Protein AF-A0A3D3WZ05-F1 (afdb_monomer)

Secondary structure (DSSP, 8-state):
---EEEEEEEEEEEEETTEEEEEEEEEEEEEEEEE-TTS-EEEEEEEEEEEEEEEEEEEETTTEEEEEEEEEEEEE-SSS-EEEEEEEEEEEEEEETTTEEEEEEE-STT--EEEETTS-EE-

Radius of gyration: 19.51 Å; Cα contacts (8 Å, |Δi|>4): 290; chains: 1; bounding box: 52×24×51 Å

pLDDT: mean 90.1, std 7.77, range [54.97, 98.25]

Solvent-accessible surface area (backbone atoms only — not comparable to full-atom values): 6531 Å² total; per-residue (Å²): 140,74,76,45,75,47,77,50,73,54,73,51,73,51,75,57,96,80,28,40,38,35,44,33,40,40,36,43,34,45,33,42,72,39,65,48,98,86,70,47,78,56,61,78,37,43,34,36,39,36,35,43,36,42,34,43,30,36,68,48,76,96,50,31,38,38,34,39,36,44,33,41,40,39,36,35,57,48,80,88,48,44,30,40,28,47,33,31,33,43,35,40,37,36,54,62,72,96,86,42,72,52,74,49,72,48,72,36,64,89,43,42,47,34,39,32,78,89,69,51,70,50,110

Mean predicted aligned error: 6.33 Å

Structure (mmCIF, N/CA/C/O backbone):
data_AF-A0A3D3WZ05-F1
#
_entry.id   AF-A0A3D3WZ05-F1
#
loop_
_atom_site.group_PDB
_atom_site.id
_atom_site.type_symbol
_atom_site.label_atom_id
_atom_site.label_alt_id
_atom_site.label_comp_id
_atom_site.label_asym_id
_atom_site.label_entity_id
_atom_site.label_seq_id
_atom_site.pdbx_PDB_ins_code
_atom_site.Cartn_x
_atom_site.Cartn_y
_atom_site.Cartn_z
_atom_site.occupancy
_atom_site.B_iso_or_equiv
_atom_site.auth_seq_id
_atom_site.auth_comp_id
_atom_site.auth_asym_id
_atom_site.auth_atom_id
_atom_site.pdbx_PDB_model_num
ATOM 1 N N . PHE A 1 1 ? 29.863 1.068 -6.914 1.00 54.97 1 PHE A N 1
ATOM 2 C CA . PHE A 1 1 ? 28.507 0.761 -7.405 1.00 54.97 1 PHE A CA 1
ATOM 3 C C . PHE A 1 1 ? 27.610 0.520 -6.207 1.00 54.97 1 PHE A C 1
ATOM 5 O O . PHE A 1 1 ? 28.054 -0.146 -5.279 1.00 54.97 1 PHE A O 1
ATOM 12 N N . GLY A 1 2 ? 26.417 1.107 -6.181 1.00 59.22 2 GLY A N 1
ATOM 13 C CA . GLY A 1 2 ? 25.464 0.928 -5.090 1.00 59.22 2 GLY A CA 1
ATOM 14 C C . GLY A 1 2 ? 24.052 1.042 -5.636 1.00 59.22 2 GLY A C 1
ATOM 15 O O . GLY A 1 2 ? 23.751 2.009 -6.327 1.00 59.22 2 GLY A O 1
ATOM 16 N N . LEU A 1 3 ? 23.230 0.035 -5.356 1.00 76.44 3 LEU A N 1
ATOM 17 C CA . LEU A 1 3 ? 21.805 0.066 -5.645 1.00 76.44 3 LEU A CA 1
ATOM 18 C C . LEU A 1 3 ? 21.168 1.155 -4.774 1.00 76.44 3 LEU A C 1
ATOM 20 O O . LEU A 1 3 ? 21.278 1.111 -3.547 1.00 76.44 3 LEU A O 1
ATOM 24 N N . GL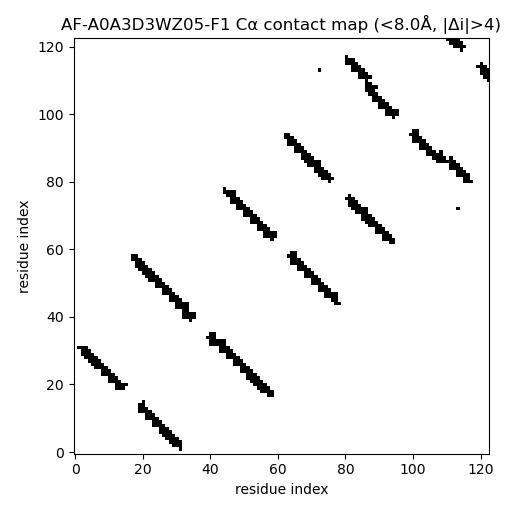Y A 1 4 ? 20.534 2.144 -5.397 1.00 85.56 4 GLY A N 1
ATOM 25 C CA . GLY A 1 4 ? 19.791 3.176 -4.690 1.00 85.56 4 GLY A CA 1
ATOM 26 C C . GLY A 1 4 ? 18.401 2.662 -4.355 1.00 85.56 4 GLY A C 1
ATOM 27 O O . GLY A 1 4 ? 17.521 2.727 -5.202 1.00 85.56 4 GLY A O 1
ATOM 28 N N . VAL A 1 5 ? 18.193 2.152 -3.141 1.00 90.94 5 VAL A N 1
ATOM 29 C CA . VAL A 1 5 ? 16.858 1.756 -2.664 1.00 90.94 5 VAL A CA 1
ATOM 30 C C . VAL A 1 5 ? 16.314 2.852 -1.758 1.00 90.94 5 VAL A C 1
ATOM 32 O O . VAL A 1 5 ? 16.955 3.230 -0.777 1.00 90.94 5 VAL A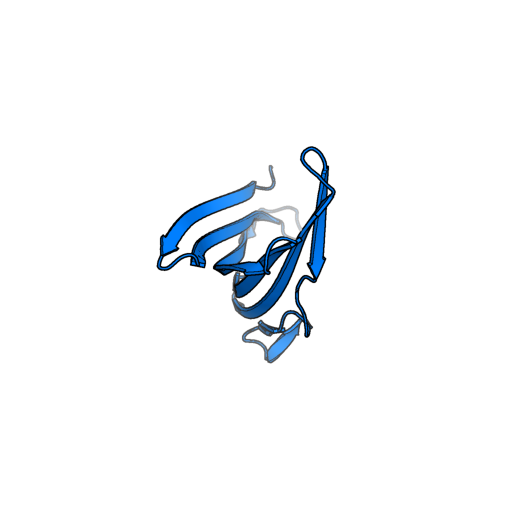 O 1
ATOM 35 N N . THR A 1 6 ? 15.135 3.371 -2.086 1.00 93.81 6 THR A N 1
ATOM 36 C CA . THR A 1 6 ? 14.457 4.408 -1.303 1.00 93.81 6 THR A CA 1
ATOM 37 C C . THR A 1 6 ? 13.029 3.997 -0.990 1.00 93.81 6 THR A C 1
ATOM 39 O O . THR A 1 6 ? 12.338 3.425 -1.830 1.00 93.81 6 THR A O 1
ATOM 42 N N . HIS A 1 7 ? 12.592 4.318 0.225 1.00 95.75 7 HIS A N 1
ATOM 43 C CA . HIS A 1 7 ? 11.208 4.203 0.664 1.00 95.75 7 HIS A CA 1
ATOM 44 C C . HIS A 1 7 ? 10.805 5.515 1.329 1.00 95.75 7 HIS A C 1
ATOM 46 O O . HIS A 1 7 ? 11.568 6.080 2.116 1.00 95.75 7 HIS A O 1
ATOM 52 N N . GLN A 1 8 ? 9.658 6.048 0.936 1.00 96.44 8 GLN A N 1
ATOM 53 C CA . GLN A 1 8 ? 9.153 7.340 1.373 1.00 96.44 8 GLN A CA 1
ATOM 54 C C . GLN A 1 8 ? 7.661 7.212 1.620 1.00 96.44 8 GLN A C 1
ATOM 56 O O . GLN A 1 8 ? 6.951 6.586 0.840 1.00 96.44 8 GLN A O 1
ATOM 61 N N . PHE A 1 9 ? 7.173 7.844 2.677 1.00 97.06 9 PHE A N 1
ATOM 62 C CA . PHE A 1 9 ? 5.746 7.919 2.932 1.00 97.06 9 PHE A CA 1
ATOM 63 C C . PHE A 1 9 ? 5.397 9.243 3.598 1.00 97.06 9 PHE A C 1
ATOM 65 O O . PHE A 1 9 ? 6.196 9.837 4.326 1.00 97.06 9 PHE A O 1
ATOM 72 N N . VAL A 1 10 ? 4.179 9.702 3.353 1.00 98.25 10 VAL A N 1
ATOM 73 C CA . VAL A 1 10 ? 3.560 10.804 4.079 1.00 98.25 10 VAL A CA 1
ATOM 74 C C . VAL A 1 10 ? 2.086 10.489 4.245 1.00 98.25 10 VAL A C 1
ATOM 76 O O . VAL A 1 10 ? 1.437 9.988 3.331 1.00 98.25 10 VAL A O 1
ATOM 79 N N . GLY A 1 11 ? 1.547 10.775 5.420 1.00 97.31 11 GLY A N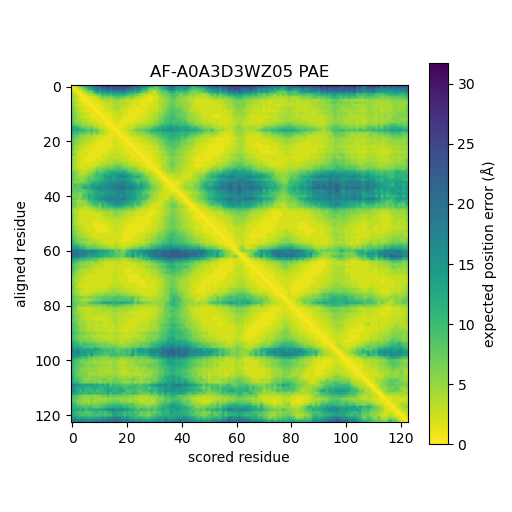 1
ATOM 80 C CA . GLY A 1 11 ? 0.143 10.551 5.711 1.00 97.31 11 GLY A CA 1
ATOM 81 C C . GLY A 1 11 ? -0.397 11.632 6.621 1.00 97.31 11 GLY A C 1
ATOM 82 O O . GLY A 1 11 ? 0.317 12.162 7.473 1.00 97.31 11 GLY A O 1
ATOM 83 N N . ALA A 1 12 ? -1.669 11.945 6.432 1.00 97.94 12 ALA A N 1
ATOM 84 C CA . ALA A 1 12 ? -2.426 12.794 7.324 1.00 97.94 12 ALA A CA 1
ATOM 85 C C . ALA A 1 12 ? -3.759 12.121 7.636 1.00 97.94 12 ALA A C 1
ATOM 87 O O . ALA A 1 12 ? -4.417 11.556 6.761 1.00 97.94 12 ALA A O 1
ATOM 88 N N . THR A 1 13 ? -4.164 12.209 8.895 1.00 97.00 13 THR A N 1
ATOM 89 C CA . THR A 1 13 ? -5.447 11.698 9.363 1.00 97.00 13 THR A CA 1
ATOM 90 C C . THR A 1 13 ? -6.175 12.783 10.129 1.00 97.00 13 THR A C 1
ATOM 92 O O . THR A 1 13 ? -5.561 13.548 10.874 1.00 97.00 13 THR A O 1
ATOM 95 N N . THR A 1 14 ? -7.489 12.825 9.984 1.00 97.00 14 THR A N 1
ATOM 96 C CA . THR A 1 14 ? -8.371 13.679 10.772 1.00 97.00 14 THR A CA 1
ATOM 97 C C . THR A 1 14 ? -9.618 12.900 11.167 1.00 97.00 14 THR A C 1
ATOM 99 O O . THR A 1 14 ? -9.860 11.794 10.684 1.00 97.00 14 THR A O 1
ATOM 102 N N . MET A 1 15 ? -10.420 13.475 12.051 1.00 95.69 15 MET A N 1
ATOM 103 C CA . MET A 1 15 ? -11.729 12.947 12.395 1.00 95.69 15 MET A CA 1
ATOM 104 C C . MET A 1 15 ? -12.796 13.956 11.982 1.00 95.69 15 MET A C 1
ATOM 106 O O . MET A 1 15 ? -12.717 15.135 12.327 1.00 95.69 15 MET A O 1
ATOM 110 N N . PHE A 1 16 ? -13.810 13.485 11.262 1.00 93.06 16 PHE A N 1
ATOM 111 C CA . PHE A 1 16 ? -14.980 14.278 10.906 1.00 93.06 16 PHE A CA 1
ATOM 112 C C . PHE A 1 16 ? -16.245 13.457 11.142 1.00 93.06 16 PHE A C 1
ATOM 114 O O . PHE A 1 16 ? -16.341 12.324 10.685 1.00 93.06 16 PHE A O 1
ATOM 121 N N . ALA A 1 17 ? -17.212 14.022 11.868 1.00 91.19 17 ALA A N 1
ATOM 122 C CA . ALA A 1 17 ? -18.478 13.355 12.191 1.00 91.19 17 ALA A CA 1
ATOM 123 C C . ALA A 1 17 ? -18.306 11.933 12.784 1.00 91.19 17 ALA A C 1
ATOM 125 O O . ALA A 1 17 ? -19.014 11.008 12.399 1.00 91.19 17 ALA A O 1
ATOM 126 N N . ASN A 1 18 ? -17.354 11.759 13.713 1.00 88.00 18 ASN A N 1
ATOM 127 C CA . ASN A 1 18 ? -16.981 10.468 14.323 1.00 88.00 18 ASN A CA 1
ATOM 128 C C . ASN A 1 18 ? -16.484 9.395 13.334 1.00 88.00 18 ASN A C 1
ATOM 130 O O . ASN A 1 18 ? -16.404 8.217 13.682 1.00 88.00 18 ASN A O 1
ATOM 134 N N . LEU A 1 19 ? -16.116 9.797 12.119 1.00 93.75 19 LEU A N 1
ATOM 135 C CA . LEU A 1 19 ? -15.397 8.970 11.162 1.00 93.75 19 LEU A CA 1
ATOM 136 C C . LEU A 1 19 ? -13.936 9.408 11.144 1.00 93.75 19 LEU A C 1
ATOM 138 O O . LEU A 1 19 ? -13.630 10.590 10.969 1.00 93.75 19 LEU A O 1
ATOM 142 N N . GLY A 1 20 ? -13.034 8.453 11.339 1.00 95.88 20 GLY A N 1
ATOM 143 C CA . GLY A 1 20 ? -11.627 8.632 11.018 1.00 95.88 20 GLY A CA 1
ATOM 144 C C . GLY A 1 20 ? -11.474 8.682 9.504 1.00 95.88 20 GLY A C 1
ATOM 145 O O . GLY A 1 20 ? -11.998 7.823 8.799 1.00 95.88 20 GLY A O 1
ATOM 146 N N . ILE A 1 21 ? -10.784 9.697 9.003 1.00 97.00 21 ILE A N 1
ATOM 147 C CA . ILE A 1 21 ? -10.497 9.876 7.583 1.00 97.00 21 ILE A CA 1
ATOM 148 C C . ILE A 1 21 ? -8.987 10.026 7.447 1.00 97.00 21 ILE A C 1
ATOM 150 O O . ILE A 1 21 ? -8.368 10.799 8.181 1.00 97.00 21 ILE A O 1
ATOM 154 N N . GLY A 1 22 ? -8.397 9.292 6.514 1.00 97.31 22 GLY A N 1
ATOM 155 C CA . GLY A 1 22 ? -6.973 9.334 6.223 1.00 97.31 22 GLY A CA 1
ATOM 156 C C . GLY A 1 22 ? -6.709 9.505 4.737 1.00 97.31 22 GLY A C 1
ATOM 157 O O . GLY A 1 22 ? -7.468 9.022 3.897 1.00 97.31 22 GLY A O 1
ATOM 158 N N . LEU A 1 23 ? -5.614 10.188 4.434 1.00 97.94 23 LEU A N 1
ATOM 159 C CA . LEU A 1 23 ? -4.999 10.183 3.119 1.00 97.94 23 LEU A CA 1
ATOM 160 C C . LEU A 1 23 ? -3.497 9.998 3.309 1.00 97.94 23 LEU A C 1
ATOM 162 O O . LEU A 1 23 ? -2.873 10.731 4.082 1.00 97.94 23 LEU A O 1
ATOM 166 N N . SER A 1 24 ? -2.916 9.045 2.597 1.00 98.00 24 SER A N 1
ATOM 167 C CA . SER A 1 24 ? -1.473 8.861 2.561 1.00 98.00 24 SER A CA 1
ATOM 168 C C . SER A 1 24 ? -0.963 8.633 1.152 1.00 98.00 24 SER A C 1
ATOM 170 O O . SER A 1 24 ? -1.695 8.252 0.240 1.00 98.00 24 SER A O 1
ATOM 172 N N . TRP A 1 25 ? 0.322 8.894 0.995 1.00 98.06 25 TRP A N 1
ATOM 173 C CA . TRP A 1 25 ? 1.106 8.552 -0.169 1.00 98.06 25 TRP A CA 1
ATOM 174 C C . TRP A 1 25 ? 2.321 7.765 0.295 1.00 98.06 25 TRP A C 1
ATOM 176 O O . TRP A 1 25 ? 2.984 8.148 1.261 1.00 98.06 25 TRP A O 1
ATOM 186 N N . GLU A 1 26 ? 2.605 6.676 -0.395 1.00 97.56 26 GLU A N 1
ATOM 187 C CA . GLU A 1 26 ? 3.774 5.839 -0.176 1.00 97.56 26 GLU A CA 1
ATOM 188 C C . GLU A 1 26 ? 4.482 5.628 -1.507 1.00 97.56 26 GLU A C 1
ATOM 190 O O . GLU 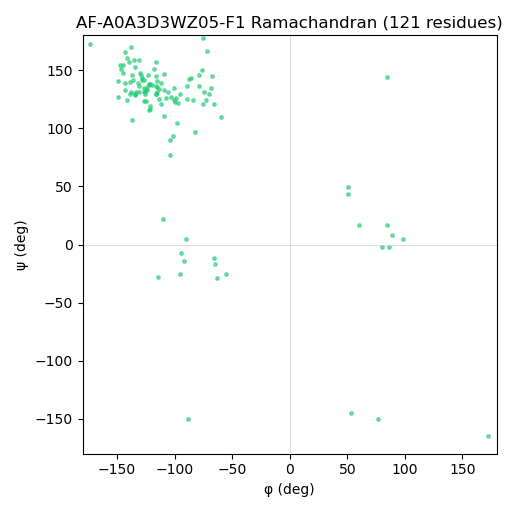A 1 26 ? 3.838 5.556 -2.553 1.00 97.56 26 GLU A O 1
ATOM 195 N N . ARG A 1 27 ? 5.808 5.543 -1.466 1.00 96.31 27 ARG A N 1
ATOM 196 C CA . ARG A 1 27 ? 6.651 5.301 -2.625 1.00 96.31 27 ARG A CA 1
ATOM 197 C C . ARG A 1 27 ? 7.834 4.417 -2.267 1.00 96.31 27 ARG A C 1
ATOM 199 O O . ARG A 1 27 ? 8.574 4.716 -1.330 1.00 96.31 27 ARG A O 1
ATOM 206 N N . ALA A 1 28 ? 8.072 3.412 -3.094 1.00 96.19 28 ALA A N 1
ATOM 207 C CA . ALA A 1 28 ? 9.297 2.634 -3.137 1.00 96.19 28 ALA A CA 1
ATOM 208 C C . ALA A 1 28 ? 9.995 2.866 -4.482 1.00 96.19 28 ALA A C 1
ATOM 210 O O . ALA A 1 28 ? 9.355 2.980 -5.524 1.00 96.19 28 ALA A O 1
ATOM 211 N N . SER A 1 29 ? 11.320 2.968 -4.485 1.00 94.19 29 SER A N 1
ATOM 212 C CA . SER A 1 29 ? 12.066 3.110 -5.733 1.00 94.19 29 SER A CA 1
ATOM 213 C C . SER A 1 29 ? 13.440 2.485 -5.648 1.00 94.19 29 SER A C 1
ATOM 215 O O . SER A 1 29 ? 14.128 2.599 -4.629 1.00 94.19 29 SER A O 1
ATOM 217 N N . VAL A 1 30 ? 13.822 1.844 -6.746 1.00 92.12 30 VAL A N 1
ATOM 218 C CA . VAL A 1 30 ? 15.105 1.185 -6.935 1.00 92.12 30 VAL A CA 1
ATOM 219 C C . VAL A 1 30 ? 15.779 1.814 -8.145 1.00 92.12 30 VAL A C 1
ATOM 221 O O . VAL A 1 30 ? 15.252 1.761 -9.250 1.00 92.12 30 VAL A O 1
ATOM 224 N N . SER A 1 31 ? 16.948 2.407 -7.932 1.00 90.38 31 SER A N 1
ATOM 225 C CA . SER A 1 31 ? 17.779 2.989 -8.980 1.00 90.38 31 SER A CA 1
ATOM 226 C C . SER A 1 31 ? 19.081 2.209 -9.115 1.00 90.38 31 SER A C 1
ATOM 228 O O . SER A 1 31 ? 19.731 1.884 -8.115 1.00 90.38 31 SER A O 1
ATOM 230 N N . SER A 1 32 ? 19.461 1.902 -10.350 1.00 86.44 32 SER A N 1
ATOM 231 C CA . SER A 1 32 ? 20.713 1.228 -10.684 1.00 86.44 32 SER A CA 1
ATOM 232 C C . SER A 1 32 ? 21.297 1.786 -11.978 1.00 86.44 32 SER A C 1
ATOM 234 O O . SER A 1 32 ? 20.617 2.451 -12.753 1.00 86.44 32 SER A O 1
ATOM 236 N N . GLN A 1 33 ? 22.566 1.472 -12.219 1.00 84.50 33 GLN A N 1
ATOM 237 C CA . GLN A 1 33 ? 23.164 1.595 -13.540 1.00 84.50 33 GLN A CA 1
ATOM 238 C C . GLN A 1 33 ? 22.953 0.287 -14.300 1.00 84.50 33 GLN A C 1
ATOM 240 O O . GLN A 1 33 ? 23.163 -0.790 -13.728 1.00 84.50 33 GLN A O 1
ATOM 245 N N . GLU A 1 34 ? 22.575 0.375 -15.568 1.00 77.88 34 GLU A N 1
ATOM 246 C CA . GLU A 1 34 ? 22.662 -0.758 -16.481 1.00 77.88 34 GLU A CA 1
ATOM 247 C C . GLU A 1 34 ? 24.133 -1.102 -16.742 1.00 77.88 34 GLU A C 1
ATOM 249 O O . GLU A 1 34 ? 25.003 -0.228 -16.769 1.00 77.88 34 GLU A O 1
ATOM 254 N N . VAL A 1 35 ? 24.427 -2.389 -16.906 1.00 81.25 35 VAL A N 1
ATOM 255 C CA . VAL A 1 35 ? 25.764 -2.872 -17.265 1.00 81.25 35 VAL A CA 1
ATOM 256 C C . VAL A 1 35 ? 25.607 -3.745 -18.495 1.00 81.25 35 VAL A C 1
ATOM 258 O O . VAL A 1 35 ? 24.810 -4.687 -18.486 1.00 81.25 35 VAL A O 1
ATOM 261 N N . ASP A 1 36 ? 26.329 -3.407 -19.558 1.00 80.69 36 ASP A N 1
ATOM 262 C CA . ASP A 1 36 ? 26.269 -4.154 -20.807 1.00 80.69 36 ASP A CA 1
ATOM 263 C C . ASP A 1 36 ? 27.038 -5.490 -20.717 1.00 80.69 36 ASP A C 1
ATOM 265 O O . ASP A 1 36 ? 27.659 -5.831 -19.706 1.00 80.69 36 ASP A O 1
ATOM 269 N N . ALA A 1 37 ? 27.011 -6.275 -21.797 1.00 82.69 37 ALA A N 1
ATOM 270 C CA . ALA A 1 37 ? 27.687 -7.572 -21.847 1.00 82.69 37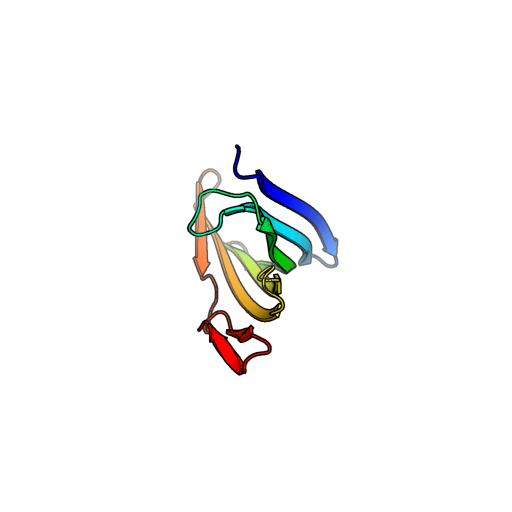 ALA A CA 1
ATOM 271 C C . ALA A 1 37 ? 29.227 -7.488 -21.746 1.00 82.69 37 ALA A C 1
ATOM 273 O O . ALA A 1 37 ? 29.871 -8.502 -21.471 1.00 82.69 37 ALA A O 1
ATOM 274 N N . ASN A 1 38 ? 29.815 -6.309 -21.969 1.00 88.94 38 ASN A N 1
ATOM 275 C CA . ASN A 1 38 ? 31.253 -6.058 -21.889 1.00 88.94 38 ASN A CA 1
ATOM 276 C C . ASN A 1 38 ? 31.676 -5.518 -20.511 1.00 88.94 38 ASN A C 1
ATOM 278 O O . ASN A 1 38 ? 32.873 -5.434 -20.231 1.00 88.94 38 ASN A O 1
ATOM 282 N N . GLY A 1 39 ? 30.714 -5.205 -19.636 1.00 83.56 39 GLY A N 1
ATOM 283 C CA . GLY A 1 39 ? 30.958 -4.589 -18.334 1.00 83.56 39 GLY A CA 1
ATOM 284 C C . GLY A 1 39 ? 30.984 -3.059 -18.370 1.00 83.56 39 GLY A C 1
ATOM 285 O O . GLY A 1 39 ? 31.332 -2.444 -17.358 1.00 83.56 39 GLY A O 1
ATOM 286 N N . ASP A 1 40 ? 30.621 -2.450 -19.500 1.00 87.75 40 ASP A N 1
ATOM 287 C CA . ASP A 1 40 ? 30.519 -1.004 -19.648 1.00 87.75 40 ASP A CA 1
ATOM 288 C C . ASP A 1 40 ? 29.205 -0.497 -19.038 1.00 87.75 40 ASP A C 1
ATOM 290 O O . ASP A 1 40 ? 28.173 -1.173 -19.040 1.00 87.75 40 ASP A O 1
ATOM 294 N N . LEU A 1 41 ? 29.252 0.710 -18.472 1.00 83.88 41 LEU A N 1
ATOM 295 C CA . LEU A 1 41 ? 28.084 1.337 -17.859 1.00 83.88 41 LEU A CA 1
ATOM 296 C C . LEU A 1 41 ? 27.144 1.857 -18.950 1.00 83.88 41 LEU A C 1
ATOM 298 O O . LEU A 1 41 ? 27.541 2.695 -19.760 1.00 83.88 41 LEU A O 1
ATOM 302 N N . GLY A 1 42 ? 25.909 1.360 -18.936 1.00 79.69 42 GLY A N 1
ATOM 303 C CA . GLY A 1 42 ? 24.810 1.799 -19.790 1.00 79.69 42 GLY A CA 1
ATOM 304 C C . GLY A 1 42 ? 24.025 2.956 -19.175 1.00 79.69 42 GLY A C 1
ATOM 305 O O . GLY A 1 42 ? 24.578 3.756 -18.415 1.00 79.69 42 GLY A O 1
ATOM 306 N N . ASP A 1 43 ? 22.735 3.040 -19.488 1.00 80.81 43 ASP A N 1
ATOM 307 C CA . ASP A 1 43 ? 21.850 4.083 -18.972 1.00 80.81 43 ASP A CA 1
ATOM 308 C C . ASP A 1 43 ? 21.516 3.886 -17.481 1.00 80.81 43 ASP A C 1
ATOM 310 O O . ASP A 1 43 ? 21.794 2.852 -16.860 1.00 80.81 43 ASP A O 1
ATOM 314 N N . VAL A 1 44 ? 20.956 4.931 -16.866 1.00 82.00 44 VAL A N 1
ATOM 315 C CA . VAL A 1 44 ? 20.426 4.850 -15.501 1.00 82.00 44 VAL A CA 1
ATOM 316 C C . VAL A 1 44 ? 19.013 4.297 -15.572 1.00 82.00 44 VAL A C 1
ATOM 318 O O . VAL A 1 44 ? 18.132 4.894 -16.186 1.00 82.00 44 VAL A O 1
ATOM 321 N N . PHE A 1 45 ? 18.786 3.211 -14.851 1.00 86.19 45 PHE A N 1
ATOM 322 C CA . PHE A 1 45 ? 17.479 2.610 -14.685 1.00 86.19 45 PHE A CA 1
ATOM 323 C C . PHE A 1 45 ? 16.883 3.000 -13.327 1.00 86.19 45 PHE A C 1
ATOM 325 O O . PHE A 1 45 ? 17.572 2.953 -12.304 1.00 86.19 45 PHE A O 1
ATOM 332 N N . THR A 1 46 ? 15.602 3.382 -13.289 1.00 90.69 46 THR A N 1
ATOM 333 C CA . THR A 1 46 ? 14.887 3.658 -12.032 1.00 90.69 46 THR A CA 1
ATOM 334 C C . THR A 1 46 ? 13.489 3.057 -12.051 1.00 90.69 46 THR A C 1
ATOM 336 O O . THR A 1 46 ? 12.591 3.607 -12.676 1.00 90.69 46 THR A O 1
ATOM 339 N N . TRP A 1 47 ? 13.299 1.981 -11.290 1.00 92.19 47 TRP A N 1
ATOM 340 C CA . TRP A 1 47 ? 11.982 1.441 -10.972 1.00 92.19 47 TRP A CA 1
ATOM 341 C C . TRP A 1 47 ? 11.340 2.272 -9.861 1.00 92.19 47 TRP A C 1
ATOM 343 O O . TRP A 1 47 ? 11.996 2.633 -8.870 1.00 92.19 47 TRP A O 1
ATOM 353 N N . ASN A 1 48 ? 10.059 2.585 -10.004 1.00 95.06 48 ASN A N 1
ATOM 354 C CA . ASN A 1 48 ? 9.310 3.399 -9.060 1.00 95.06 48 ASN A CA 1
ATOM 355 C C . ASN A 1 48 ? 7.896 2.849 -8.897 1.00 95.06 48 ASN A C 1
ATOM 357 O O . ASN A 1 48 ? 7.153 2.748 -9.861 1.00 95.06 48 ASN A O 1
ATOM 361 N N . GLU A 1 49 ? 7.512 2.560 -7.665 1.00 95.50 49 GLU A N 1
ATOM 362 C CA . GLU A 1 49 ? 6.155 2.187 -7.292 1.00 95.50 49 GLU A CA 1
ATOM 363 C C . GLU A 1 49 ? 5.651 3.178 -6.261 1.00 95.50 49 GLU A C 1
ATOM 365 O O . GLU A 1 49 ? 6.368 3.559 -5.334 1.00 95.50 49 GLU A O 1
ATOM 370 N N . SER A 1 50 ? 4.403 3.593 -6.398 1.00 96.94 50 SER A N 1
ATOM 371 C CA . SER A 1 50 ? 3.758 4.439 -5.413 1.00 96.94 50 SER A CA 1
ATOM 372 C C . SER A 1 50 ? 2.282 4.119 -5.27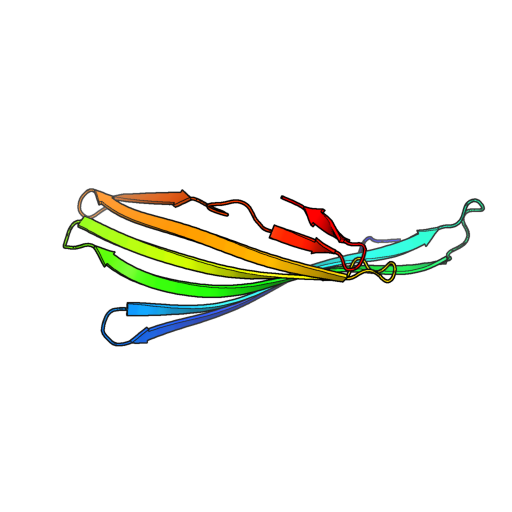3 1.00 96.94 50 SER A C 1
ATOM 374 O O . SER A 1 50 ? 1.646 3.610 -6.193 1.00 96.94 50 SER A O 1
ATOM 376 N N . ALA A 1 51 ? 1.738 4.429 -4.105 1.00 96.88 51 ALA A N 1
ATOM 377 C CA . ALA A 1 51 ? 0.329 4.278 -3.815 1.00 96.88 51 ALA A CA 1
ATOM 378 C C . ALA A 1 51 ? -0.216 5.556 -3.184 1.00 96.88 51 ALA A C 1
ATOM 380 O O . ALA A 1 51 ? 0.402 6.127 -2.286 1.00 96.88 51 ALA A O 1
ATOM 381 N N . ILE A 1 52 ? -1.395 5.983 -3.630 1.00 97.69 52 ILE A N 1
ATOM 382 C CA . ILE A 1 52 ? -2.233 6.933 -2.896 1.00 97.69 52 ILE A CA 1
ATOM 383 C C . ILE A 1 52 ? -3.291 6.117 -2.166 1.00 97.69 52 ILE A C 1
ATOM 385 O O . ILE A 1 52 ? -3.994 5.318 -2.781 1.00 97.69 52 ILE A O 1
ATOM 389 N N . ILE A 1 53 ? -3.407 6.307 -0.858 1.00 98.06 53 ILE A N 1
ATOM 390 C CA . ILE A 1 53 ? -4.247 5.485 0.009 1.00 98.06 53 ILE A CA 1
ATOM 391 C C . ILE A 1 53 ? -5.244 6.393 0.714 1.00 98.06 53 ILE A C 1
ATOM 393 O O . ILE A 1 53 ? -4.865 7.267 1.493 1.00 98.06 53 ILE A O 1
ATOM 397 N N . GLY A 1 54 ? -6.525 6.192 0.425 1.00 97.69 54 GLY A N 1
ATOM 398 C CA . GLY A 1 54 ? -7.626 6.790 1.165 1.00 97.69 54 GLY A CA 1
ATOM 399 C C . GLY A 1 54 ? -8.123 5.822 2.229 1.00 97.69 54 GLY A C 1
ATOM 400 O O . GLY A 1 54 ? -8.426 4.672 1.918 1.00 97.69 54 GLY A O 1
ATOM 401 N N . THR A 1 55 ? -8.251 6.291 3.465 1.00 97.44 55 THR A N 1
ATOM 402 C CA . THR A 1 55 ? -8.696 5.478 4.601 1.00 97.44 55 THR A CA 1
ATOM 403 C C . THR A 1 55 ? -9.965 6.055 5.204 1.00 97.44 55 THR A C 1
ATOM 405 O O . THR A 1 55 ? -10.067 7.263 5.427 1.00 97.44 55 THR A O 1
ATOM 408 N N . LEU A 1 56 ? -10.910 5.179 5.531 1.00 96.94 56 LEU A N 1
ATOM 409 C CA . LEU A 1 56 ? -12.049 5.486 6.388 1.00 96.94 56 LEU A CA 1
ATOM 410 C C . LEU A 1 56 ? -12.050 4.530 7.574 1.00 96.94 56 LEU A C 1
ATOM 412 O O . LEU A 1 56 ? -11.818 3.338 7.405 1.00 96.94 56 LEU A O 1
ATOM 416 N N . ALA A 1 57 ? -12.337 5.040 8.764 1.00 95.81 57 ALA A N 1
ATOM 417 C CA . ALA A 1 57 ? -12.465 4.248 9.976 1.00 95.81 57 ALA A CA 1
ATOM 418 C C . ALA A 1 57 ? -13.669 4.703 10.800 1.00 95.81 57 ALA A C 1
ATOM 420 O O . ALA A 1 57 ? -14.011 5.885 10.839 1.00 95.81 57 ALA A O 1
ATOM 421 N N . THR A 1 58 ? -14.319 3.766 11.475 1.00 94.50 58 THR A N 1
ATOM 422 C CA . THR A 1 58 ? -15.474 4.034 12.329 1.00 94.50 58 THR A CA 1
ATOM 423 C C . THR A 1 58 ? -15.505 3.077 13.510 1.00 94.50 58 THR A C 1
ATOM 425 O O . THR A 1 58 ? -14.980 1.964 13.443 1.00 94.50 58 THR A O 1
ATOM 428 N N . SER A 1 59 ? -16.142 3.500 14.595 1.00 91.81 59 SER A N 1
ATOM 429 C CA . SER A 1 59 ? -16.424 2.614 15.718 1.00 91.81 59 SER A CA 1
ATOM 430 C C . SER A 1 59 ? -17.553 1.656 15.366 1.00 91.81 59 SER A C 1
ATOM 432 O O . SER A 1 59 ? -18.615 2.064 14.894 1.00 91.81 59 SER A O 1
ATOM 434 N N . VAL A 1 60 ? -17.336 0.371 15.630 1.00 85.94 60 VAL A N 1
ATOM 435 C CA . VAL A 1 60 ? -18.363 -0.663 15.500 1.00 85.94 60 VAL A CA 1
ATOM 436 C C . VAL A 1 60 ? -18.885 -0.971 16.894 1.00 85.94 60 VAL A C 1
ATOM 438 O O . VAL A 1 60 ? -18.335 -1.808 17.614 1.00 85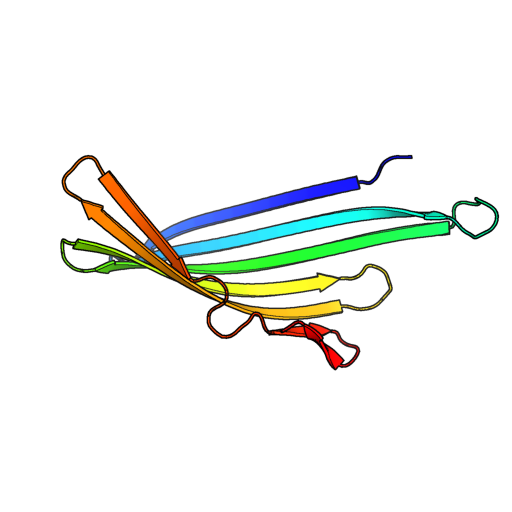.94 60 VAL A O 1
ATOM 441 N N . MET A 1 61 ? -19.963 -0.272 17.258 1.00 83.50 61 MET A N 1
ATOM 442 C CA . MET A 1 61 ? -20.594 -0.370 18.579 1.00 83.50 61 MET A CA 1
ATOM 443 C C . MET A 1 61 ? -19.558 -0.149 19.703 1.00 83.50 61 MET A C 1
ATOM 445 O O . MET A 1 61 ? -18.614 0.621 19.528 1.00 83.50 61 MET A O 1
ATOM 449 N N . ASP A 1 62 ? -19.712 -0.844 20.831 1.00 78.06 62 ASP A N 1
ATOM 450 C CA . ASP A 1 62 ? -18.778 -0.807 21.964 1.00 78.06 62 ASP A CA 1
ATOM 451 C C . ASP A 1 62 ? -17.674 -1.880 21.865 1.00 78.06 62 ASP A C 1
ATOM 453 O O . ASP A 1 62 ? -16.891 -2.069 22.793 1.00 78.06 62 ASP A O 1
ATOM 457 N N . MET A 1 63 ? -17.621 -2.628 20.756 1.00 73.62 63 MET A N 1
ATOM 458 C CA . MET A 1 63 ? -16.760 -3.810 20.625 1.00 73.62 63 MET A CA 1
ATOM 459 C C . MET A 1 63 ? -15.414 -3.512 19.958 1.00 73.62 63 MET A C 1
ATOM 461 O O . MET A 1 63 ? -14.444 -4.244 20.178 1.00 73.62 63 MET A O 1
ATOM 465 N N . GLY A 1 64 ? -15.331 -2.466 19.129 1.00 88.25 64 GLY A N 1
ATOM 466 C CA . GLY A 1 64 ? -14.128 -2.232 18.342 1.00 88.25 64 GLY A CA 1
ATOM 467 C C . GLY A 1 64 ? -14.209 -1.121 17.300 1.00 88.25 64 GLY A C 1
ATOM 468 O O . GLY A 1 64 ? -15.111 -0.285 17.302 1.00 88.25 64 GLY A O 1
ATOM 469 N N . LEU A 1 65 ? -13.238 -1.132 16.391 1.00 93.31 65 LEU A N 1
ATOM 470 C CA . LEU A 1 65 ? -13.092 -0.193 15.282 1.00 93.31 65 LEU A CA 1
ATOM 471 C C . LEU A 1 65 ? -13.014 -0.981 13.976 1.00 93.31 65 LEU A C 1
ATOM 473 O O . LEU A 1 65 ? -12.252 -1.939 13.889 1.00 93.31 65 LEU A O 1
ATOM 477 N N . ALA A 1 66 ? -13.749 -0.563 12.954 1.00 95.12 66 ALA A N 1
ATOM 478 C CA . ALA A 1 66 ? -13.575 -1.061 11.595 1.00 95.12 66 ALA A CA 1
ATOM 479 C C . ALA A 1 66 ? -12.968 0.029 10.720 1.00 95.12 66 ALA A C 1
ATOM 481 O O . ALA A 1 66 ? -13.244 1.215 10.902 1.00 95.12 66 ALA A O 1
ATOM 482 N N . GLY A 1 67 ? -12.158 -0.383 9.756 1.00 95.75 67 GLY A N 1
ATOM 483 C CA . GLY A 1 67 ? -11.561 0.500 8.774 1.00 95.75 67 GLY A CA 1
ATOM 484 C C . GLY A 1 67 ? -11.554 -0.120 7.389 1.00 95.75 67 GLY A C 1
ATOM 485 O O . GLY A 1 67 ? -11.608 -1.339 7.237 1.00 95.75 67 GLY A O 1
ATOM 486 N N . ALA A 1 68 ? -11.491 0.736 6.383 1.00 96.44 68 ALA A N 1
ATOM 487 C CA . ALA A 1 68 ? -11.343 0.356 4.995 1.00 96.44 68 ALA A CA 1
ATOM 488 C C . ALA A 1 68 ? -10.319 1.267 4.325 1.00 96.44 68 ALA A C 1
ATOM 490 O O . ALA A 1 68 ? -10.313 2.477 4.576 1.00 96.44 68 ALA A O 1
ATOM 491 N N . ASN A 1 69 ? -9.503 0.692 3.447 1.00 96.44 69 ASN A N 1
ATOM 492 C CA . ASN A 1 69 ? -8.590 1.449 2.601 1.00 96.44 69 ASN A CA 1
ATOM 493 C C . ASN A 1 69 ? -8.970 1.257 1.139 1.00 96.44 69 ASN A C 1
ATOM 495 O O . ASN A 1 69 ? -9.205 0.134 0.704 1.00 96.44 69 ASN A O 1
ATOM 499 N N . VAL A 1 70 ? -8.962 2.343 0.375 1.00 96.06 70 VAL A N 1
ATOM 500 C CA . VAL A 1 70 ? -8.896 2.304 -1.086 1.00 96.06 70 VAL A CA 1
ATOM 501 C C . VAL A 1 70 ? -7.502 2.758 -1.477 1.00 96.06 70 VAL A C 1
ATOM 503 O O . VAL A 1 70 ? -7.058 3.831 -1.067 1.00 96.06 70 VAL A O 1
ATOM 506 N N . LYS A 1 71 ? -6.814 1.939 -2.262 1.00 96.06 71 LYS A N 1
ATOM 507 C CA . LYS A 1 71 ? -5.441 2.175 -2.703 1.00 96.06 71 LYS A CA 1
ATOM 508 C C . LYS A 1 71 ? -5.447 2.360 -4.209 1.00 96.06 71 LYS A C 1
ATOM 510 O O . LYS A 1 71 ? -6.049 1.554 -4.911 1.00 96.06 71 LYS A O 1
ATOM 515 N N . TYR A 1 72 ? -4.799 3.410 -4.687 1.00 96.44 72 TYR A N 1
ATOM 516 C CA . TYR A 1 72 ? -4.506 3.615 -6.098 1.00 96.44 72 TYR A CA 1
ATOM 517 C C . TYR A 1 72 ? -3.009 3.436 -6.313 1.00 96.44 72 TYR A C 1
ATOM 519 O O . TYR A 1 72 ? -2.218 4.244 -5.824 1.00 96.44 72 TYR A O 1
ATOM 527 N N . TYR A 1 73 ? -2.645 2.358 -6.996 1.00 95.88 73 TYR A N 1
ATOM 528 C CA . TYR A 1 73 ? -1.279 1.979 -7.316 1.00 95.88 73 TYR A CA 1
ATOM 529 C C . TYR A 1 73 ? -0.837 2.625 -8.617 1.00 95.88 73 TYR A C 1
ATOM 531 O O . TYR A 1 73 ? -1.611 2.720 -9.566 1.00 95.88 73 TYR A O 1
ATOM 539 N N . MET A 1 74 ? 0.422 3.034 -8.660 1.00 96.19 74 MET A N 1
ATOM 540 C CA . MET A 1 74 ? 1.099 3.534 -9.846 1.00 96.19 74 MET A CA 1
ATOM 541 C C . MET A 1 74 ? 2.503 2.941 -9.863 1.00 96.19 74 MET A C 1
ATOM 543 O O . MET A 1 74 ? 3.214 3.019 -8.859 1.00 96.19 74 MET A O 1
ATOM 547 N N . ALA A 1 75 ? 2.913 2.396 -10.996 1.00 95.31 75 ALA A N 1
ATOM 548 C CA . ALA A 1 75 ? 4.259 1.903 -11.217 1.00 95.31 75 ALA A CA 1
ATOM 549 C C . ALA A 1 75 ? 4.845 2.533 -12.481 1.00 95.31 75 ALA A C 1
ATOM 551 O O . ALA A 1 75 ? 4.162 2.711 -13.486 1.00 95.31 75 ALA A O 1
ATOM 552 N N . ASP A 1 76 ? 6.126 2.853 -12.428 1.00 94.06 76 ASP A N 1
ATOM 553 C CA . ASP A 1 76 ? 6.963 3.150 -13.577 1.00 94.06 76 ASP A CA 1
ATOM 554 C C . ASP A 1 76 ? 8.104 2.146 -13.539 1.00 94.06 76 ASP A C 1
ATOM 556 O O . ASP A 1 76 ? 8.891 2.103 -12.586 1.00 94.06 76 ASP A O 1
ATOM 560 N N . SER A 1 77 ? 8.154 1.305 -14.569 1.00 88.69 77 SER A N 1
ATOM 561 C CA . SER A 1 77 ? 9.181 0.286 -14.661 1.00 88.69 77 SER A CA 1
ATOM 562 C C . SER A 1 77 ? 10.562 0.901 -14.755 1.00 88.69 77 SER A C 1
ATOM 564 O O . SER A 1 77 ? 11.487 0.250 -14.317 1.00 88.69 77 SER A O 1
ATOM 566 N N . GLY A 1 78 ? 10.726 2.107 -15.309 1.00 85.38 78 GLY A N 1
ATOM 567 C CA . GLY A 1 78 ? 12.027 2.662 -15.682 1.00 85.38 78 GLY A CA 1
ATOM 568 C C . GLY A 1 78 ? 12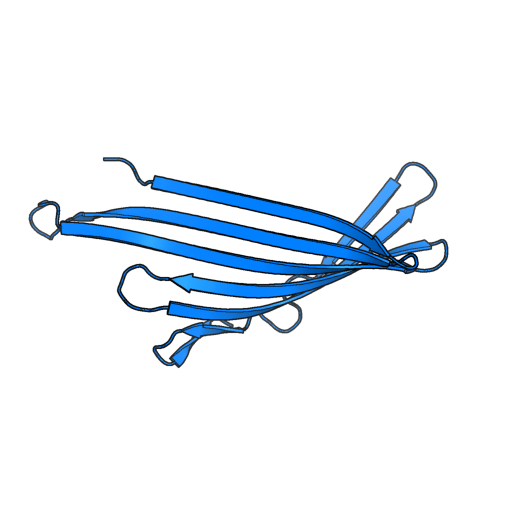.565 2.142 -17.020 1.00 85.38 78 GLY A C 1
ATOM 569 O O . GLY A 1 78 ? 13.617 2.600 -17.452 1.00 85.38 78 GLY A O 1
ATOM 570 N N . LEU A 1 79 ? 11.846 1.224 -17.691 1.00 84.19 79 LEU A N 1
ATOM 571 C CA . LEU A 1 79 ? 12.138 0.714 -19.046 1.00 84.19 79 LEU A CA 1
ATOM 572 C C . LEU A 1 79 ? 11.108 1.194 -20.086 1.00 84.19 79 LEU A C 1
ATOM 574 O O . LEU A 1 79 ? 10.930 0.572 -21.131 1.00 84.19 79 LEU A O 1
ATOM 578 N N . GLY A 1 80 ? 10.406 2.294 -19.798 1.00 84.94 80 GLY A N 1
ATOM 579 C CA . GLY A 1 80 ? 9.434 2.893 -20.718 1.00 84.94 80 GLY A CA 1
ATOM 580 C C . GLY A 1 80 ? 8.031 2.285 -20.667 1.00 84.94 80 GLY A C 1
ATOM 581 O O . GLY A 1 80 ? 7.261 2.505 -21.596 1.00 84.94 80 GLY A O 1
ATOM 582 N N . SER A 1 81 ? 7.705 1.545 -19.606 1.00 89.88 81 SER A N 1
ATOM 583 C CA . SER A 1 81 ? 6.356 1.035 -19.342 1.00 89.88 81 SER A CA 1
ATOM 584 C C . SER A 1 81 ? 5.854 1.507 -17.980 1.00 89.88 81 SER A C 1
ATOM 586 O O . SER A 1 81 ? 6.603 1.455 -16.997 1.00 89.88 81 SER A O 1
ATOM 588 N N . THR A 1 82 ? 4.597 1.941 -17.917 1.00 94.38 82 THR A N 1
ATOM 589 C CA . THR A 1 82 ? 3.919 2.317 -16.667 1.00 94.38 82 THR A CA 1
ATOM 590 C C . THR A 1 82 ? 2.730 1.408 -16.378 1.00 94.38 82 THR A C 1
ATOM 592 O O . THR A 1 82 ? 2.146 0.827 -17.294 1.00 94.38 82 THR A O 1
ATOM 595 N N . ALA A 1 83 ? 2.335 1.329 -15.112 1.00 94.50 83 ALA A N 1
ATOM 596 C CA . ALA A 1 83 ? 1.155 0.606 -14.670 1.00 94.50 83 ALA A CA 1
ATOM 597 C C . ALA A 1 83 ? 0.336 1.424 -13.679 1.00 94.50 83 ALA A C 1
ATOM 599 O O . ALA A 1 83 ? 0.882 2.226 -12.918 1.00 94.50 83 ALA A O 1
ATOM 600 N N . ASP A 1 84 ? -0.961 1.160 -13.634 1.00 95.44 84 ASP A N 1
ATOM 601 C CA . ASP A 1 84 ? -1.836 1.663 -12.586 1.00 95.44 84 ASP A CA 1
ATOM 602 C C . ASP A 1 84 ? -2.865 0.618 -12.166 1.00 95.44 84 ASP A C 1
ATOM 604 O O . ASP A 1 84 ? -3.104 -0.375 -12.860 1.00 95.44 84 ASP A O 1
ATOM 608 N N . GLY A 1 85 ? -3.436 0.804 -10.981 1.00 94.31 85 GLY A N 1
ATOM 609 C CA . GLY A 1 85 ? -4.374 -0.160 -10.444 1.00 94.31 85 GLY A CA 1
ATOM 610 C C . GLY A 1 85 ? -5.051 0.266 -9.162 1.00 94.31 85 GLY A C 1
ATOM 611 O O . GLY A 1 85 ? -4.694 1.266 -8.543 1.00 94.31 85 GLY A O 1
ATOM 612 N N . PHE A 1 86 ? -6.020 -0.537 -8.732 1.00 94.31 86 PHE A N 1
ATOM 613 C CA . PHE A 1 86 ? -6.704 -0.337 -7.460 1.00 94.31 86 PHE A CA 1
ATOM 614 C C . PHE A 1 86 ? -6.592 -1.563 -6.561 1.00 94.31 86 PHE A C 1
ATOM 616 O O . PHE A 1 86 ? -6.625 -2.701 -7.033 1.00 94.31 86 PHE A O 1
ATOM 623 N N . GLY A 1 87 ? -6.514 -1.295 -5.261 1.00 94.00 87 GLY A N 1
ATOM 624 C CA . GLY A 1 87 ? -6.622 -2.276 -4.189 1.00 94.00 87 GLY A CA 1
ATOM 625 C C . GLY A 1 87 ? -7.609 -1.812 -3.128 1.00 94.00 87 GLY A C 1
ATOM 626 O O . GLY A 1 87 ? -7.910 -0.618 -2.998 1.00 94.00 87 GLY A O 1
ATOM 627 N N . PHE A 1 88 ? -8.117 -2.768 -2.364 1.00 95.19 88 PHE A N 1
ATOM 628 C CA . PHE A 1 88 ? -9.073 -2.516 -1.298 1.00 95.19 88 PHE A CA 1
ATOM 629 C C . PHE A 1 88 ? -8.743 -3.364 -0.078 1.00 95.19 88 PHE A C 1
ATOM 631 O O . PHE A 1 88 ? -8.613 -4.580 -0.191 1.00 95.19 88 PHE A O 1
ATOM 638 N N . ASP A 1 89 ? -8.664 -2.732 1.089 1.00 95.56 89 ASP A N 1
ATOM 639 C CA . ASP A 1 89 ? -8.425 -3.428 2.353 1.00 95.56 89 ASP A CA 1
ATOM 640 C C . ASP A 1 89 ? -9.599 -3.247 3.305 1.00 95.56 89 ASP A C 1
ATOM 642 O O . ASP A 1 89 ? -10.248 -2.197 3.314 1.00 95.56 89 ASP A O 1
ATOM 646 N N . LEU A 1 90 ? -9.804 -4.238 4.173 1.00 95.88 90 LEU A N 1
ATOM 647 C CA . LEU A 1 90 ? -10.671 -4.124 5.343 1.00 95.88 90 LEU A CA 1
ATOM 648 C C . LEU A 1 90 ? -9.915 -4.504 6.611 1.00 95.88 90 LEU A C 1
ATOM 650 O O . LEU A 1 90 ? -9.340 -5.587 6.712 1.00 95.88 90 LEU A O 1
ATOM 654 N N . GLY A 1 91 ? -9.997 -3.628 7.604 1.00 95.31 91 GLY A N 1
ATOM 655 C CA . GLY A 1 91 ? -9.435 -3.819 8.929 1.00 95.31 91 GLY A CA 1
ATOM 656 C C . GLY A 1 91 ? -10.516 -3.871 10.002 1.00 95.31 91 GLY A C 1
ATOM 657 O O . GLY A 1 91 ? -11.509 -3.144 9.945 1.00 95.31 91 GLY A O 1
ATOM 658 N N . LEU A 1 92 ? -10.296 -4.699 11.016 1.00 94.81 92 LEU A N 1
ATOM 659 C CA . LEU A 1 92 ? -11.085 -4.731 12.242 1.00 94.81 92 LEU A CA 1
ATOM 660 C C . LEU A 1 92 ? -10.140 -4.782 13.441 1.00 94.81 92 LEU A C 1
ATOM 662 O O . LEU A 1 92 ? -9.240 -5.616 13.492 1.00 94.81 92 LEU A O 1
ATOM 666 N N . LEU A 1 93 ? -10.375 -3.915 14.418 1.00 93.94 93 LEU A N 1
ATOM 667 C CA . LEU A 1 93 ? -9.740 -3.920 15.729 1.00 93.94 93 LEU A CA 1
ATOM 668 C C . LEU A 1 93 ? -10.808 -4.240 16.771 1.00 93.94 93 LEU A C 1
ATOM 670 O O . LEU A 1 93 ? -11.823 -3.553 16.833 1.00 93.94 93 LEU A O 1
ATOM 674 N N . ILE A 1 94 ? -10.584 -5.259 17.593 1.00 92.06 94 ILE A N 1
ATOM 675 C CA . ILE A 1 94 ? -11.479 -5.668 18.6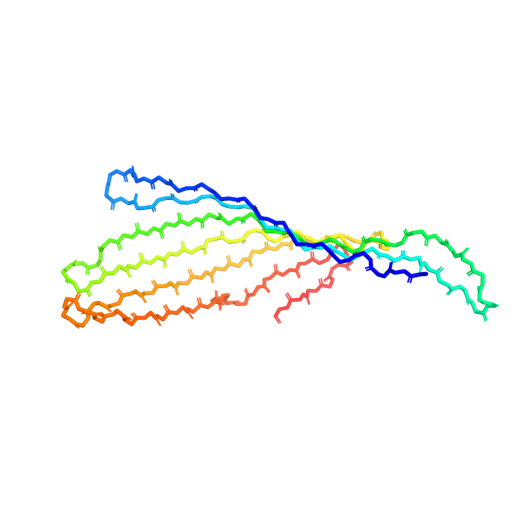79 1.00 92.06 94 ILE A CA 1
ATOM 676 C C . ILE A 1 94 ? -10.749 -5.470 20.000 1.00 92.06 94 ILE A C 1
ATOM 678 O O . ILE A 1 94 ? -9.637 -5.972 20.176 1.00 92.06 94 ILE A O 1
ATOM 682 N N . ASN A 1 95 ? -11.391 -4.786 20.942 1.00 89.56 95 ASN A N 1
ATOM 683 C CA . ASN A 1 95 ? -10.849 -4.602 22.284 1.00 89.56 95 ASN A CA 1
ATOM 684 C C . ASN A 1 95 ? -11.305 -5.752 23.193 1.00 89.56 95 ASN A C 1
ATOM 686 O O . ASN A 1 95 ? -12.497 -6.024 23.330 1.00 89.56 95 ASN A O 1
ATOM 690 N N . LEU A 1 96 ? -10.351 -6.437 23.819 1.00 86.94 96 LEU A N 1
ATOM 691 C CA . LEU A 1 96 ? -10.569 -7.511 24.785 1.00 86.94 96 LEU A CA 1
ATOM 692 C C . LEU A 1 96 ? -10.305 -6.973 26.197 1.00 86.94 96 LEU A C 1
ATOM 694 O O . LEU A 1 96 ? -9.251 -7.203 26.794 1.00 86.94 96 LEU A O 1
ATOM 698 N N . GLY A 1 97 ? -11.276 -6.221 26.716 1.00 84.75 97 GLY A N 1
ATOM 699 C CA . GLY A 1 97 ? -11.127 -5.461 27.958 1.00 84.75 97 GLY A CA 1
ATOM 700 C C . GLY A 1 97 ? -10.304 -4.187 27.751 1.00 84.75 97 GLY A C 1
ATOM 701 O O . GLY A 1 97 ? -10.326 -3.596 26.677 1.00 84.75 97 GLY A O 1
ATOM 702 N N . GLU A 1 98 ? -9.588 -3.754 28.789 1.00 82.56 98 GLU A N 1
ATOM 703 C CA . GLU A 1 98 ? -8.884 -2.459 28.794 1.00 82.56 98 GLU A CA 1
ATOM 704 C C . GLU A 1 98 ? -7.426 -2.530 28.311 1.00 82.56 98 GLU A C 1
ATOM 706 O O . GLU A 1 98 ? -6.812 -1.498 28.059 1.00 82.56 98 GLU A O 1
ATOM 711 N N . ILE A 1 99 ? -6.849 -3.733 28.211 1.00 87.62 99 ILE A N 1
ATOM 712 C CA . ILE A 1 99 ? -5.393 -3.916 28.038 1.00 87.62 99 ILE A CA 1
ATOM 713 C C . ILE A 1 99 ? -5.044 -4.527 26.677 1.00 87.62 99 ILE A C 1
ATOM 715 O O . ILE A 1 99 ? -3.957 -4.290 26.152 1.00 87.62 99 ILE A O 1
ATOM 719 N N . PHE A 1 100 ? -5.946 -5.317 26.095 1.00 90.88 100 PHE A N 1
ATOM 720 C CA . PHE A 1 100 ? -5.666 -6.069 24.878 1.00 90.88 100 PHE A CA 1
ATOM 721 C C . PHE A 1 100 ? -6.535 -5.592 23.720 1.00 90.88 100 PHE A C 1
ATOM 723 O O . PHE A 1 100 ? -7.750 -5.472 23.855 1.00 90.88 100 PHE A O 1
ATOM 730 N N . THR A 1 101 ? -5.916 -5.418 22.555 1.00 91.62 101 THR A N 1
ATOM 731 C CA . THR A 1 101 ? -6.601 -5.200 21.278 1.00 91.62 101 THR A CA 1
ATOM 732 C C . THR A 1 101 ? -6.086 -6.227 20.279 1.00 91.62 101 THR A C 1
ATOM 734 O O . THR A 1 101 ? -4.876 -6.400 20.134 1.00 91.62 101 THR A O 1
ATOM 737 N N . ILE A 1 102 ? -6.996 -6.910 19.588 1.00 93.12 102 ILE A N 1
ATOM 738 C CA . ILE A 1 102 ? -6.667 -7.803 18.474 1.00 93.12 102 ILE A CA 1
ATOM 739 C C . ILE A 1 102 ? -7.068 -7.121 17.176 1.00 93.12 102 ILE A C 1
ATOM 741 O O . ILE A 1 102 ? -8.192 -6.642 17.049 1.00 93.12 102 ILE A O 1
ATOM 745 N N . GLY A 1 103 ? -6.152 -7.109 16.212 1.00 92.94 103 GLY A N 1
ATOM 746 C CA . GLY A 1 103 ? -6.399 -6.605 14.870 1.00 92.94 103 GLY A CA 1
ATOM 747 C C . GLY A 1 103 ? -6.377 -7.705 13.823 1.00 92.94 103 GLY A C 1
ATOM 748 O O . GLY A 1 103 ? -5.512 -8.579 13.855 1.00 92.94 103 GLY A O 1
ATOM 749 N N . VAL A 1 104 ? -7.303 -7.628 12.873 1.00 94.12 104 VAL A N 1
ATOM 750 C CA . VAL A 1 104 ? -7.285 -8.409 11.636 1.00 94.12 104 VAL A CA 1
ATOM 751 C C . VAL A 1 104 ? -7.334 -7.432 10.471 1.00 94.12 104 VAL A C 1
ATOM 753 O O . VAL A 1 104 ? -8.150 -6.514 10.472 1.00 94.12 104 VAL A O 1
ATOM 756 N N . ASN A 1 105 ? -6.469 -7.637 9.482 1.00 94.19 105 ASN A N 1
ATOM 757 C CA . ASN A 1 105 ? -6.489 -6.904 8.225 1.00 94.19 105 ASN A CA 1
ATOM 758 C C . ASN A 1 105 ? -6.575 -7.903 7.073 1.00 94.19 105 ASN A C 1
ATOM 760 O O . ASN A 1 105 ? -5.730 -8.792 6.959 1.00 94.19 105 ASN A O 1
ATOM 764 N N . ALA A 1 106 ? -7.590 -7.751 6.235 1.00 94.38 106 ALA A N 1
ATOM 765 C CA . ALA A 1 106 ? -7.689 -8.431 4.959 1.00 94.38 106 ALA A CA 1
ATOM 766 C C . ALA A 1 106 ? -7.211 -7.459 3.879 1.00 94.38 106 ALA A C 1
ATOM 768 O O . ALA A 1 106 ? -7.910 -6.496 3.560 1.00 94.38 106 ALA A O 1
ATOM 769 N N . ALA A 1 107 ? -5.999 -7.696 3.380 1.00 91.31 107 ALA A N 1
ATOM 770 C CA . ALA A 1 107 ? -5.382 -6.872 2.352 1.00 91.31 107 ALA A CA 1
ATOM 771 C C . ALA A 1 107 ? -5.804 -7.325 0.949 1.00 91.31 107 ALA A C 1
ATOM 773 O O . ALA A 1 107 ? -5.935 -8.527 0.711 1.00 91.31 107 ALA A O 1
ATOM 774 N N . ASP A 1 108 ? -5.990 -6.363 0.045 1.00 86.25 108 ASP A N 1
ATOM 775 C CA . ASP A 1 108 ? -6.285 -6.571 -1.379 1.00 86.25 108 ASP A CA 1
ATOM 776 C C . ASP A 1 108 ? -7.442 -7.546 -1.623 1.00 86.25 108 ASP A C 1
ATOM 778 O O . ASP A 1 108 ? -7.379 -8.496 -2.406 1.00 86.25 108 ASP A O 1
ATOM 782 N N . LEU A 1 109 ? -8.546 -7.290 -0.922 1.00 85.69 109 LEU A N 1
ATOM 783 C CA . LEU A 1 109 ? -9.798 -8.013 -1.071 1.00 85.69 109 LEU A CA 1
ATOM 784 C C . LEU A 1 109 ? -10.317 -7.893 -2.509 1.00 85.69 109 LEU A C 1
ATOM 786 O O . LEU A 1 109 ? -10.797 -6.844 -2.933 1.00 85.69 109 LEU A O 1
ATOM 790 N N . GLY A 1 110 ? -10.263 -9.009 -3.238 1.00 79.62 110 GLY A N 1
ATOM 791 C CA . GLY A 1 110 ? -10.628 -9.078 -4.657 1.00 79.62 110 GLY A CA 1
ATOM 792 C C . GLY A 1 110 ? -9.441 -9.020 -5.626 1.00 79.62 110 GLY A C 1
ATOM 793 O O . GLY A 1 110 ? -9.678 -9.022 -6.836 1.00 79.62 110 GLY A O 1
ATOM 794 N N . GLY A 1 111 ? -8.212 -9.021 -5.101 1.00 81.88 111 GLY A N 1
ATOM 795 C CA . GLY A 1 111 ? -6.963 -8.900 -5.849 1.00 81.88 111 GLY A CA 1
ATOM 796 C C . GLY A 1 111 ? -6.610 -7.441 -6.132 1.00 81.88 111 GLY A C 1
ATOM 797 O O . GLY A 1 111 ? -7.490 -6.615 -6.392 1.00 81.88 111 GLY A O 1
ATOM 798 N N . SER A 1 112 ? -5.317 -7.130 -6.102 1.00 81.75 112 SER A N 1
ATOM 799 C CA . SER A 1 112 ? -4.810 -5.884 -6.677 1.00 81.75 112 SER A CA 1
ATOM 800 C C . SER A 1 112 ? -4.871 -6.019 -8.185 1.00 81.75 112 SER A C 1
ATOM 802 O O . SER A 1 112 ? -4.333 -6.969 -8.736 1.00 81.75 112 SER A O 1
ATOM 804 N N . LYS A 1 113 ? -5.553 -5.098 -8.861 1.00 82.88 113 LYS A N 1
ATOM 805 C CA . LYS A 1 113 ? -5.635 -5.122 -10.325 1.00 82.88 113 LYS A CA 1
ATOM 806 C C . LYS A 1 113 ? -4.720 -4.059 -10.881 1.00 82.88 113 LYS A C 1
ATOM 808 O O . LYS A 1 113 ? -5.166 -2.927 -11.050 1.00 82.88 113 LYS A O 1
ATOM 813 N N . ILE A 1 114 ? -3.468 -4.420 -11.134 1.00 88.12 114 ILE A N 1
ATOM 814 C CA . ILE A 1 114 ? -2.489 -3.520 -11.742 1.00 88.12 114 ILE A CA 1
ATOM 815 C C . ILE A 1 114 ? -2.397 -3.864 -13.224 1.00 88.12 114 ILE A C 1
ATOM 817 O O . ILE A 1 114 ? -2.141 -5.007 -13.595 1.00 88.12 114 ILE A O 1
ATOM 821 N N . THR A 1 115 ? -2.650 -2.882 -14.082 1.00 91.56 115 THR A N 1
ATOM 822 C CA . THR A 1 115 ? -2.577 -3.042 -15.535 1.00 91.56 115 THR A CA 1
ATOM 823 C C . THR A 1 115 ? -1.412 -2.229 -16.059 1.00 91.56 115 THR A C 1
ATOM 825 O O . THR A 1 115 ? -1.367 -1.015 -15.885 1.00 91.56 115 THR A O 1
ATOM 828 N N . TRP A 1 116 ? -0.478 -2.909 -16.712 1.00 92.00 116 TRP A N 1
ATOM 829 C CA . TRP A 1 116 ? 0.599 -2.275 -17.457 1.00 92.00 116 TRP A CA 1
ATOM 830 C C . TRP A 1 116 ? 0.065 -1.732 -18.782 1.00 92.00 116 TRP A C 1
ATOM 832 O O . TRP A 1 116 ? -0.840 -2.316 -19.382 1.00 92.00 116 TRP A O 1
ATOM 842 N N . ASP A 1 117 ? 0.666 -0.664 -19.292 1.00 90.75 117 ASP A N 1
ATOM 843 C CA . ASP A 1 117 ? 0.357 -0.099 -20.615 1.00 90.75 117 ASP A CA 1
ATOM 844 C C . ASP A 1 117 ? 0.483 -1.111 -21.775 1.00 90.75 117 ASP A C 1
ATOM 846 O O . ASP A 1 117 ? -0.216 -1.002 -22.783 1.00 90.75 117 ASP A O 1
ATOM 850 N N . SER A 1 118 ? 1.304 -2.150 -21.602 1.00 85.62 118 SER A N 1
ATOM 851 C CA . SER A 1 118 ? 1.415 -3.311 -22.495 1.00 85.62 118 SER A CA 1
ATOM 852 C C . SER A 1 118 ? 0.153 -4.188 -22.554 1.00 85.62 118 SER A C 1
ATOM 854 O O . SER A 1 118 ? 0.062 -5.079 -23.400 1.00 85.62 118 SER A O 1
ATOM 856 N N . GLY A 1 119 ? -0.811 -3.973 -21.655 1.00 81.25 119 GLY A N 1
ATOM 857 C CA . GLY A 1 119 ? -2.006 -4.796 -21.466 1.00 81.25 119 GLY A CA 1
ATOM 858 C C . GLY A 1 119 ? -1.801 -5.994 -20.532 1.00 81.25 119 GLY A C 1
ATOM 859 O O . GLY A 1 119 ? -2.755 -6.725 -20.267 1.00 81.25 119 GLY A O 1
ATOM 860 N N . THR A 1 120 ? -0.583 -6.196 -20.020 1.00 86.62 120 THR A N 1
ATOM 861 C CA . THR A 1 120 ? -0.292 -7.223 -19.009 1.00 86.62 120 THR A CA 1
ATOM 862 C C . THR A 1 120 ? -0.962 -6.851 -17.689 1.00 86.62 120 THR A C 1
ATOM 864 O O . THR A 1 120 ? -0.870 -5.705 -17.252 1.00 86.62 120 THR A O 1
ATOM 867 N N . GLN A 1 121 ? -1.622 -7.814 -17.045 1.00 82.38 121 GLN A N 1
ATOM 868 C CA . GLN A 1 121 ? -2.244 -7.625 -15.735 1.00 82.38 121 GLN A CA 1
ATOM 869 C C . GLN A 1 121 ? -1.471 -8.395 -14.672 1.00 82.38 121 GLN A C 1
ATOM 871 O O . GLN A 1 121 ? -1.158 -9.569 -14.873 1.00 82.38 121 GLN A O 1
ATOM 876 N N . ASP A 1 122 ? -1.197 -7.725 -13.559 1.00 74.62 122 ASP A N 1
ATOM 877 C CA . ASP A 1 122 ? -0.798 -8.355 -12.306 1.00 74.62 122 ASP A CA 1
ATOM 878 C C . ASP A 1 122 ? -2.060 -8.480 -11.438 1.00 74.62 122 ASP A C 1
ATOM 880 O O . ASP A 1 122 ? -2.762 -7.480 -11.228 1.00 74.62 122 ASP A O 1
ATOM 884 N N . THR A 1 123 ? -2.402 -9.713 -11.051 1.00 63.81 123 THR A N 1
ATOM 885 C CA . THR A 1 123 ? -3.650 -10.087 -10.354 1.00 63.81 123 THR A CA 1
ATOM 886 C C . THR A 1 123 ? -3.386 -11.001 -9.177 1.00 63.81 123 THR A C 1
ATOM 888 O O . THR A 1 123 ? -2.659 -11.999 -9.396 1.00 63.81 123 THR A O 1
#

Foldseek 3Di:
DDKDWDKDKDKDWDDDPQKIKIWMKIKIKIWDWDADPVRDTDDIAMKMKMKIKIKIKHDDPPFWIKMKIKIWIWIDRSPPKIKIWIFMKIKIWGDPPDPDIDIDMDTRVVHTWIAMPVRDTDD

Nearest PDB structures (foldseek):
  4ctd-assembly1_A  TM=6.468E-01  e=3.183E-01  Escherichia coli K-12
  4v3g-assembly1_A  TM=6.561E-01  e=5.438E-01  Klebsiella oxytoca
  4v3h-assembly2_B  TM=6.941E-01  e=1.281E+00  Klebsiella oxytoca
  2f1c-assembly1_X  TM=5.040E-01  e=1.864E+00  Escherichia coli K-12
  1nqe-assembly1_A  TM=4.920E-01  e=6.057E+00  Escherichia coli

Sequence (123 aa):
FGLGVTHQFVGATTMFANLGIGLSWERASVSSQEVDANGDLGDVFTWNESAIIGTLATSVMDMGLAGANVKYYMADSGLGSTADGFGFDLGLLINLGEIFTIGVNAADLGGSKITWDSGTQDT